Protein AF-A0A7C9VVU1-F1 (afdb_monomer_lite)

Structure (mmCIF, N/CA/C/O backbone):
data_AF-A0A7C9VVU1-F1
#
_entry.id   AF-A0A7C9VVU1-F1
#
loop_
_atom_site.group_PDB
_atom_site.id
_atom_site.type_symbol
_atom_site.label_atom_id
_atom_site.label_alt_id
_atom_site.label_comp_id
_atom_site.label_asym_id
_atom_site.label_entity_id
_atom_site.label_seq_id
_atom_site.pdbx_PDB_ins_code
_atom_site.Cartn_x
_atom_site.Cartn_y
_atom_site.Cartn_z
_atom_site.occupancy
_atom_site.B_iso_or_equiv
_atom_site.auth_seq_id
_atom_site.auth_comp_id
_atom_site.auth_asym_id
_atom_site.auth_atom_id
_atom_site.pdbx_PDB_model_num
ATOM 1 N N . MET A 1 1 ? 27.931 -25.301 -9.746 1.00 38.16 1 MET A N 1
ATOM 2 C CA . MET A 1 1 ? 26.542 -24.804 -9.709 1.00 38.16 1 MET A CA 1
ATOM 3 C C . MET A 1 1 ? 26.630 -23.293 -9.738 1.00 38.16 1 MET A C 1
ATOM 5 O O . MET A 1 1 ? 27.031 -22.718 -8.739 1.00 38.16 1 MET A O 1
ATOM 9 N N . ALA A 1 2 ? 26.433 -22.684 -10.907 1.00 40.91 2 ALA A N 1
ATOM 10 C CA . ALA A 1 2 ? 26.452 -21.233 -11.043 1.00 40.91 2 ALA A CA 1
ATOM 11 C C . ALA A 1 2 ? 25.114 -20.703 -10.519 1.00 40.91 2 ALA A C 1
ATOM 13 O O . ALA A 1 2 ? 24.063 -21.109 -11.018 1.00 40.91 2 ALA A O 1
ATOM 14 N N . GLY A 1 3 ? 25.163 -19.882 -9.471 1.00 46.19 3 GLY A N 1
ATOM 15 C CA . GLY A 1 3 ? 24.014 -19.107 -9.029 1.00 46.19 3 GLY A CA 1
ATOM 16 C C . GLY A 1 3 ? 23.563 -18.223 -10.184 1.00 46.19 3 GLY A C 1
ATOM 17 O O . GLY A 1 3 ? 24.378 -17.590 -10.852 1.00 46.19 3 GLY A O 1
ATOM 18 N N . SER A 1 4 ? 22.270 -18.254 -10.478 1.00 50.56 4 SER A N 1
ATOM 19 C CA . SER A 1 4 ? 21.656 -17.301 -11.390 1.00 50.56 4 SER A CA 1
ATOM 20 C C . SER A 1 4 ? 21.644 -15.940 -10.694 1.00 50.56 4 SER A C 1
ATOM 22 O O . SER A 1 4 ? 20.631 -15.562 -10.117 1.00 50.56 4 SER A O 1
ATOM 24 N N . ASP A 1 5 ? 22.753 -15.201 -10.754 1.00 57.75 5 ASP A N 1
ATOM 25 C CA . ASP A 1 5 ? 22.893 -13.830 -10.225 1.00 57.75 5 ASP A CA 1
ATOM 26 C C . ASP A 1 5 ? 22.155 -12.795 -11.104 1.00 57.75 5 ASP A C 1
ATOM 28 O O . ASP A 1 5 ? 22.566 -11.648 -11.260 1.00 57.75 5 ASP A O 1
ATOM 32 N N . ARG A 1 6 ? 21.048 -13.209 -11.728 1.00 56.38 6 ARG A N 1
ATOM 33 C CA . ARG A 1 6 ? 20.095 -12.327 -12.394 1.00 56.38 6 ARG A CA 1
ATOM 34 C C . ARG A 1 6 ? 18.866 -12.232 -11.512 1.00 56.38 6 ARG A C 1
ATOM 36 O O . ARG A 1 6 ? 18.024 -13.128 -11.510 1.00 56.38 6 ARG A O 1
ATOM 43 N N . THR A 1 7 ? 18.781 -11.136 -10.769 1.00 60.88 7 THR A N 1
ATOM 44 C CA . THR A 1 7 ? 17.572 -10.727 -10.059 1.00 60.88 7 THR A CA 1
ATOM 45 C C . THR A 1 7 ? 16.510 -10.390 -11.104 1.00 60.88 7 THR A C 1
ATOM 47 O O . THR A 1 7 ? 16.472 -9.282 -11.629 1.00 60.88 7 THR A O 1
ATOM 50 N N . HIS A 1 8 ? 15.693 -11.372 -11.483 1.00 69.94 8 HIS A N 1
ATOM 51 C CA . HIS A 1 8 ? 14.522 -11.134 -12.318 1.00 69.94 8 HIS A CA 1
ATOM 52 C C . HIS A 1 8 ? 13.425 -10.568 -11.417 1.00 69.94 8 HIS A C 1
ATOM 54 O O . HIS A 1 8 ? 12.854 -11.298 -10.606 1.00 69.94 8 HIS A O 1
ATOM 60 N N . ILE A 1 9 ? 13.201 -9.260 -11.504 1.00 74.00 9 ILE A N 1
ATOM 61 C CA . ILE A 1 9 ? 12.096 -8.598 -10.816 1.00 74.00 9 ILE A CA 1
ATOM 62 C C . ILE A 1 9 ? 10.941 -8.516 -11.807 1.00 74.00 9 ILE A C 1
ATOM 64 O O . ILE A 1 9 ? 11.123 -8.010 -12.909 1.00 74.00 9 ILE A O 1
ATOM 68 N N . ASP A 1 10 ? 9.784 -9.043 -11.413 1.00 85.12 10 ASP A N 1
ATOM 69 C CA . ASP A 1 10 ? 8.529 -8.934 -12.156 1.00 85.12 10 ASP A CA 1
ATOM 70 C C . ASP A 1 10 ? 7.721 -7.754 -11.577 1.00 85.12 10 ASP A C 1
ATOM 72 O O . ASP A 1 10 ? 7.184 -7.881 -10.469 1.00 85.12 10 ASP A O 1
ATOM 76 N N . PRO A 1 11 ? 7.655 -6.598 -12.268 1.00 84.69 11 PRO A N 1
ATOM 77 C CA . PRO A 1 11 ? 6.956 -5.410 -11.776 1.00 84.69 11 PRO A CA 1
ATOM 78 C C . PRO A 1 11 ? 5.462 -5.657 -11.546 1.00 84.69 11 PRO A C 1
ATOM 80 O O . PRO A 1 11 ? 4.884 -5.121 -10.603 1.00 84.69 11 PRO A O 1
ATOM 83 N N . GLU A 1 12 ? 4.836 -6.518 -12.351 1.00 87.06 12 GLU A N 1
ATOM 84 C CA . GLU A 1 12 ? 3.419 -6.853 -12.205 1.00 87.06 12 GLU A CA 1
ATOM 85 C C . GLU A 1 12 ? 3.175 -7.707 -10.962 1.00 87.06 12 GLU A C 1
ATOM 87 O O . GLU A 1 12 ? 2.231 -7.458 -10.207 1.00 87.06 12 GLU A O 1
ATOM 92 N N . ALA A 1 13 ? 4.064 -8.663 -10.678 1.00 87.81 13 ALA A N 1
ATOM 93 C CA . ALA A 1 13 ? 3.999 -9.427 -9.435 1.00 87.81 13 ALA A CA 1
ATOM 94 C C . ALA A 1 13 ? 4.160 -8.521 -8.202 1.00 87.81 13 ALA A C 1
ATOM 96 O O . ALA A 1 13 ? 3.455 -8.705 -7.206 1.00 87.81 13 ALA A O 1
ATOM 97 N N . VAL A 1 14 ? 5.043 -7.516 -8.270 1.00 88.25 14 VAL A N 1
ATOM 98 C CA . VAL A 1 14 ? 5.231 -6.542 -7.184 1.00 88.25 14 VAL A CA 1
ATOM 99 C C . VAL A 1 14 ? 3.996 -5.652 -7.021 1.00 88.25 14 VAL A C 1
ATOM 101 O O . VAL A 1 14 ? 3.537 -5.475 -5.892 1.00 88.25 14 VAL A O 1
ATOM 104 N N . ARG A 1 15 ? 3.394 -5.157 -8.112 1.00 89.56 15 ARG A N 1
ATOM 105 C CA . ARG A 1 15 ? 2.139 -4.381 -8.068 1.00 89.56 15 ARG A CA 1
ATOM 106 C C . ARG A 1 15 ? 0.969 -5.187 -7.513 1.00 89.56 15 ARG A C 1
ATOM 108 O O . ARG A 1 15 ? 0.191 -4.655 -6.723 1.00 89.56 15 ARG A O 1
ATOM 115 N N . SER A 1 16 ? 0.849 -6.460 -7.889 1.00 90.12 16 SER A N 1
ATOM 116 C CA . SER A 1 16 ? -0.188 -7.346 -7.350 1.00 90.12 16 SER A CA 1
ATOM 117 C C . SER A 1 16 ? -0.010 -7.540 -5.847 1.00 90.12 16 SER A C 1
ATOM 119 O O . SER A 1 16 ? -0.958 -7.349 -5.090 1.00 90.12 16 SER A O 1
ATOM 121 N N . ALA A 1 17 ? 1.212 -7.847 -5.400 1.00 89.06 17 ALA A N 1
ATOM 122 C CA . ALA A 1 17 ? 1.510 -8.003 -3.979 1.00 89.06 17 ALA A CA 1
ATOM 123 C C . ALA A 1 17 ? 1.255 -6.707 -3.191 1.00 89.06 17 ALA A C 1
ATOM 125 O O . ALA A 1 17 ? 0.727 -6.755 -2.082 1.00 89.06 17 ALA A O 1
ATOM 126 N N . ALA A 1 18 ? 1.586 -5.550 -3.770 1.00 87.62 18 ALA A N 1
ATOM 127 C CA . ALA A 1 18 ? 1.304 -4.239 -3.195 1.00 87.62 18 ALA A CA 1
ATOM 128 C C . ALA A 1 18 ? -0.205 -4.029 -2.983 1.00 87.62 18 ALA A C 1
ATOM 130 O O . ALA A 1 18 ? -0.636 -3.710 -1.873 1.00 87.62 18 ALA A O 1
ATOM 131 N N . GLY A 1 19 ? -1.013 -4.320 -4.010 1.00 88.12 19 GLY A N 1
ATOM 132 C CA . GLY A 1 19 ? -2.471 -4.231 -3.940 1.00 88.12 19 GLY A CA 1
ATOM 133 C C . GLY A 1 19 ? -3.083 -5.180 -2.908 1.00 88.12 19 GLY A C 1
ATOM 134 O O . GLY A 1 19 ? -3.966 -4.772 -2.150 1.00 88.12 19 GLY A O 1
ATOM 135 N N . ASP A 1 20 ? -2.582 -6.414 -2.823 1.00 90.75 20 ASP A N 1
ATOM 136 C CA . ASP A 1 20 ? -3.022 -7.387 -1.821 1.00 90.75 20 ASP A CA 1
ATOM 137 C C . ASP A 1 20 ? -2.723 -6.889 -0.399 1.00 90.75 20 ASP A C 1
ATOM 139 O O . ASP A 1 20 ? -3.596 -6.925 0.470 1.00 90.75 20 ASP A O 1
ATOM 143 N N . ILE A 1 21 ? -1.516 -6.359 -0.167 1.00 88.25 21 ILE A N 1
ATOM 144 C CA . ILE A 1 21 ? -1.090 -5.810 1.128 1.00 88.25 21 ILE A CA 1
ATOM 145 C C . ILE A 1 21 ? -1.925 -4.581 1.506 1.00 88.25 21 ILE A C 1
ATOM 147 O O . ILE A 1 21 ? -2.460 -4.527 2.616 1.00 88.25 21 ILE A O 1
ATOM 151 N N . GLY A 1 22 ? -2.086 -3.618 0.595 1.00 85.31 22 GLY A N 1
ATOM 152 C CA . GLY A 1 22 ? -2.908 -2.425 0.816 1.00 85.31 22 GLY A CA 1
ATOM 153 C C . GLY A 1 22 ? -4.387 -2.759 1.054 1.00 85.31 22 GLY A C 1
ATOM 154 O O . GLY A 1 22 ? -5.080 -2.073 1.810 1.00 85.31 22 GLY A O 1
ATOM 155 N N . GLY A 1 23 ? -4.869 -3.860 0.470 1.00 88.94 23 GLY A N 1
ATOM 156 C CA . GLY A 1 23 ? -6.243 -4.340 0.594 1.00 88.94 23 GLY A CA 1
ATOM 157 C C . GLY A 1 23 ? -6.591 -5.007 1.930 1.00 88.94 23 GLY A C 1
ATOM 158 O O . GLY A 1 23 ? -7.773 -5.029 2.290 1.00 88.94 23 GLY A O 1
ATOM 159 N N . LEU A 1 24 ? -5.607 -5.503 2.694 1.00 89.44 24 LEU A N 1
ATOM 160 C CA . LEU A 1 24 ? -5.822 -6.305 3.916 1.00 89.44 24 LEU A CA 1
ATOM 161 C C . LEU A 1 24 ? -6.664 -5.604 4.996 1.00 89.44 24 LEU A C 1
ATOM 163 O O . LEU A 1 24 ? -7.418 -6.265 5.707 1.00 89.44 24 LEU A O 1
ATOM 167 N N . LEU A 1 25 ? -6.560 -4.277 5.120 1.00 89.31 25 LEU A N 1
ATOM 168 C CA . LEU A 1 25 ? -7.354 -3.458 6.053 1.00 89.31 25 LEU A CA 1
ATOM 169 C C . LEU A 1 25 ? -8.226 -2.425 5.326 1.00 89.31 25 LEU A C 1
ATOM 171 O O . LEU A 1 25 ? -8.501 -1.328 5.825 1.00 89.31 25 LEU A O 1
ATOM 175 N N . SER A 1 26 ? -8.680 -2.766 4.122 1.00 89.12 26 SER A N 1
ATOM 176 C CA . SER A 1 26 ? -9.629 -1.935 3.379 1.00 89.12 26 SER A CA 1
ATOM 177 C C . SER A 1 26 ? -10.943 -1.761 4.156 1.00 89.12 26 SER A C 1
ATOM 179 O O . SER A 1 26 ? -11.389 -0.622 4.345 1.00 89.12 26 SER A O 1
ATOM 181 N N . ASP A 1 27 ? -11.495 -2.857 4.690 1.00 92.94 27 ASP A N 1
ATOM 182 C CA . ASP A 1 27 ? -12.688 -2.862 5.541 1.00 92.94 27 ASP A CA 1
ATOM 183 C C . ASP A 1 27 ? -12.354 -2.582 7.017 1.00 92.94 27 ASP A C 1
ATOM 185 O O . ASP A 1 27 ? -11.860 -3.434 7.753 1.00 92.94 27 ASP A O 1
ATOM 189 N N . MET A 1 28 ? -12.692 -1.372 7.465 1.00 94.25 28 MET A N 1
ATOM 190 C CA . MET A 1 28 ? -12.573 -0.948 8.866 1.00 94.25 28 MET A CA 1
ATOM 191 C C . MET A 1 28 ? -13.875 -1.122 9.661 1.00 94.25 28 MET A C 1
ATOM 193 O O . MET A 1 28 ? -13.918 -0.816 10.857 1.00 94.25 28 MET A O 1
ATOM 197 N N . SER A 1 29 ? -14.946 -1.611 9.028 1.00 94.06 29 SER A N 1
ATOM 198 C CA . SER A 1 29 ? -16.266 -1.714 9.648 1.00 94.06 29 SER A CA 1
ATOM 199 C C . SER A 1 29 ? -16.301 -2.583 10.912 1.00 94.06 29 SER A C 1
ATOM 201 O O . SER A 1 29 ? -17.031 -2.211 11.834 1.00 94.06 29 SER A O 1
ATOM 203 N N . PRO A 1 30 ? -15.520 -3.677 11.057 1.00 93.56 30 PRO A N 1
ATOM 204 C CA . PRO A 1 30 ? -15.507 -4.447 12.300 1.00 93.56 30 PRO A CA 1
ATOM 205 C C . PRO A 1 30 ? -14.952 -3.646 13.484 1.00 93.56 30 PRO A C 1
ATOM 207 O O . PRO A 1 30 ? -15.518 -3.693 14.575 1.00 93.56 30 PRO A O 1
ATOM 210 N N . PHE A 1 31 ? -13.893 -2.860 13.265 1.00 93.81 31 PHE A N 1
ATOM 211 C CA . PHE A 1 31 ? -13.291 -2.016 14.301 1.00 93.81 31 PHE A CA 1
ATOM 212 C C . PHE A 1 31 ? -14.213 -0.859 14.686 1.00 93.81 31 PHE A C 1
ATOM 214 O O . PHE A 1 31 ? -14.380 -0.571 15.867 1.00 93.81 31 PHE A O 1
ATOM 221 N N . GLN A 1 32 ? -14.888 -0.252 13.707 1.00 93.44 32 GLN A N 1
ATOM 222 C CA . GLN A 1 32 ? -15.886 0.795 13.951 1.00 93.44 32 GLN A CA 1
ATOM 223 C C . GLN A 1 32 ? -17.101 0.264 14.723 1.00 93.44 32 GLN A C 1
ATOM 225 O O . GLN A 1 32 ? -17.582 0.911 15.653 1.00 93.44 32 GLN A O 1
ATOM 230 N N . LYS A 1 33 ? -17.585 -0.936 14.383 1.00 93.81 33 LYS A N 1
ATOM 231 C CA . LYS A 1 33 ? -18.660 -1.617 15.124 1.00 93.81 33 LYS A CA 1
ATOM 232 C C . LYS A 1 33 ? -18.237 -1.956 16.549 1.00 93.81 33 LYS A C 1
ATOM 234 O O . LYS A 1 33 ? -19.026 -1.793 17.468 1.00 93.81 33 LYS A O 1
ATOM 239 N N . CYS A 1 34 ? -16.996 -2.400 16.740 1.00 91.50 34 CYS A N 1
ATOM 240 C CA . CYS A 1 34 ? -16.456 -2.665 18.069 1.00 91.50 34 CYS A CA 1
ATOM 241 C C . CYS A 1 34 ? -16.367 -1.379 18.902 1.00 91.50 34 CYS A C 1
ATOM 243 O O . CYS A 1 34 ? -16.783 -1.388 20.055 1.00 91.50 34 CYS A O 1
ATOM 245 N N . ALA A 1 35 ? -15.909 -0.277 18.304 1.00 91.00 35 ALA A N 1
ATOM 246 C CA . ALA A 1 35 ? -15.792 1.022 18.963 1.00 91.00 35 ALA A CA 1
ATOM 247 C C . ALA A 1 35 ? -17.137 1.676 19.319 1.00 91.00 35 ALA A C 1
ATOM 249 O O . ALA A 1 35 ? -17.222 2.432 20.279 1.00 91.00 35 ALA A O 1
ATOM 250 N N . SER A 1 36 ? -18.187 1.382 18.551 1.00 90.38 36 SER A N 1
ATOM 251 C CA . SER A 1 36 ? -19.540 1.919 18.761 1.00 90.38 36 SER A CA 1
ATOM 252 C C . SER A 1 36 ? -20.442 1.020 19.607 1.00 90.38 36 SER A C 1
ATOM 254 O O . SER A 1 36 ? -21.586 1.384 19.878 1.00 90.38 36 SER A O 1
ATOM 256 N N . ALA A 1 37 ? -19.963 -0.156 20.017 1.00 89.88 37 ALA A N 1
ATOM 257 C CA . ALA A 1 37 ? -20.747 -1.064 20.835 1.00 89.88 37 ALA A CA 1
ATOM 258 C C . ALA A 1 37 ? -20.908 -0.493 22.250 1.00 89.88 37 ALA A C 1
ATOM 260 O O . ALA A 1 37 ? -19.959 -0.487 23.034 1.00 89.88 37 ALA A O 1
ATOM 261 N N . GLU A 1 38 ? -22.123 -0.054 22.581 1.00 84.69 38 GLU A N 1
ATOM 262 C CA . GLU A 1 38 ? -22.475 0.337 23.944 1.00 84.69 38 GLU A CA 1
ATOM 263 C C . GLU A 1 38 ? -22.370 -0.865 24.886 1.00 84.69 38 GLU A C 1
ATOM 265 O O . GLU A 1 38 ? -22.986 -1.914 24.675 1.00 84.69 38 GLU A O 1
ATOM 270 N N . THR A 1 39 ? -21.622 -0.692 25.970 1.00 83.38 39 THR A N 1
ATOM 271 C CA . THR A 1 39 ? -21.595 -1.637 27.082 1.00 83.38 39 THR A CA 1
ATOM 272 C C . THR A 1 39 ? -22.229 -1.003 28.299 1.00 83.38 39 THR A C 1
ATOM 274 O O . THR A 1 39 ? -21.860 0.104 28.673 1.00 83.38 39 THR A O 1
ATOM 277 N N . LYS A 1 40 ? -23.174 -1.714 28.919 1.00 87.19 40 LYS A N 1
ATOM 278 C CA . LYS A 1 40 ? -23.843 -1.272 30.141 1.00 87.19 40 LYS A CA 1
ATOM 279 C C . LYS A 1 40 ? -23.694 -2.343 31.215 1.00 87.19 40 LYS A C 1
ATOM 281 O O . LYS A 1 40 ? -24.312 -3.403 31.123 1.00 87.19 40 LYS A O 1
ATOM 286 N N . ALA A 1 41 ? -22.841 -2.086 32.198 1.00 85.00 41 ALA A N 1
ATOM 287 C CA . ALA A 1 41 ? -22.501 -2.999 33.285 1.00 85.00 41 ALA A CA 1
ATOM 288 C C . ALA A 1 41 ? -23.354 -2.769 34.549 1.00 85.00 41 ALA A C 1
ATOM 290 O O . ALA A 1 41 ? -23.377 -3.627 35.432 1.00 85.00 41 ALA A O 1
ATOM 291 N N . GLY A 1 42 ? -24.092 -1.654 34.630 1.00 89.12 42 GLY A N 1
ATOM 292 C CA . GLY A 1 42 ? -25.025 -1.343 35.721 1.00 89.12 42 GLY A CA 1
ATOM 293 C C . GLY A 1 42 ? -24.814 0.047 36.333 1.00 89.12 42 GLY A C 1
ATOM 294 O O . GLY A 1 42 ? -23.984 0.815 35.875 1.00 89.12 42 GLY A O 1
ATOM 295 N N . ASN A 1 43 ? -25.570 0.375 37.388 1.00 89.50 43 ASN A N 1
ATOM 296 C CA . ASN A 1 43 ? -25.575 1.714 38.009 1.00 89.50 43 ASN A CA 1
ATOM 297 C C . ASN A 1 43 ? -24.787 1.761 39.334 1.00 89.50 43 ASN A C 1
ATOM 299 O O . ASN A 1 43 ? -25.309 2.206 40.356 1.00 89.50 43 ASN A O 1
ATOM 303 N N . PHE A 1 44 ? -23.561 1.243 39.354 1.00 93.06 44 PHE A N 1
ATOM 304 C CA . PHE A 1 44 ? -22.681 1.292 40.527 1.00 93.06 44 PHE A CA 1
ATOM 305 C C . PHE A 1 44 ? -21.257 1.657 40.108 1.00 93.06 44 PHE A C 1
ATOM 307 O O . PHE A 1 44 ? -20.871 1.440 38.968 1.00 93.06 44 PHE A O 1
ATOM 314 N N . GLU A 1 45 ? -20.462 2.192 41.031 1.00 90.88 45 GLU A N 1
ATOM 315 C CA . GLU A 1 45 ? -19.149 2.780 40.721 1.00 90.88 45 GLU A CA 1
ATOM 316 C C . GLU A 1 45 ? -18.197 1.808 40.001 1.00 90.88 45 GLU A C 1
ATOM 318 O O . GLU A 1 45 ? -17.555 2.166 39.017 1.00 90.88 45 GLU A O 1
ATOM 323 N N . THR A 1 46 ? -18.169 0.535 40.411 1.00 93.19 46 THR A N 1
ATOM 324 C CA . THR A 1 46 ? -17.379 -0.500 39.722 1.00 93.19 46 THR A CA 1
ATOM 325 C C . THR A 1 46 ? -17.883 -0.793 38.304 1.00 93.19 46 THR A C 1
ATOM 327 O O . THR A 1 46 ? -17.078 -1.135 37.442 1.00 93.19 46 THR A O 1
ATOM 330 N N . ALA A 1 47 ? -19.188 -0.657 38.040 1.00 91.81 47 ALA A N 1
ATOM 331 C CA . ALA A 1 47 ? -19.738 -0.793 36.692 1.00 91.81 47 ALA A CA 1
ATOM 332 C C . ALA A 1 47 ? -19.305 0.375 35.804 1.00 91.81 47 ALA A C 1
ATOM 334 O O . ALA A 1 47 ? -18.850 0.126 34.695 1.00 91.81 47 ALA A O 1
ATOM 335 N N . THR A 1 48 ? -19.348 1.611 36.307 1.00 92.00 48 THR A N 1
ATOM 336 C CA . THR A 1 48 ? -18.857 2.789 35.573 1.00 92.00 48 THR A CA 1
ATOM 337 C C . THR A 1 48 ? -17.372 2.662 35.239 1.00 92.00 48 THR A C 1
ATOM 339 O O . THR A 1 48 ? -16.982 2.853 34.094 1.00 92.00 48 THR A O 1
ATOM 342 N N . TRP A 1 49 ? -16.544 2.234 36.200 1.00 94.12 49 TRP A N 1
ATOM 343 C CA . TRP A 1 49 ? -15.129 1.963 35.933 1.00 94.12 49 TRP A CA 1
ATOM 344 C C . TRP A 1 49 ? -14.934 0.894 34.847 1.00 94.12 49 TRP A C 1
ATOM 346 O O . TRP A 1 49 ? -14.067 1.033 33.985 1.00 94.12 49 TRP A O 1
ATOM 356 N N . LEU A 1 50 ? -15.735 -0.176 34.868 1.00 94.06 50 LEU A N 1
ATOM 357 C CA . LEU A 1 50 ? -15.650 -1.229 33.857 1.00 94.06 50 LEU A CA 1
ATOM 358 C C . LEU A 1 50 ? -16.069 -0.722 32.469 1.00 94.06 50 LEU A C 1
ATOM 360 O O . LEU A 1 50 ? -15.419 -1.069 31.486 1.00 94.06 50 LEU A O 1
ATOM 364 N N . GLU A 1 51 ? -17.116 0.098 32.391 1.00 93.19 51 GLU A N 1
ATOM 365 C CA . GLU A 1 51 ? -17.564 0.752 31.155 1.00 93.19 51 GLU A CA 1
ATOM 366 C C . GLU A 1 51 ? -16.460 1.649 30.576 1.00 93.19 51 GLU A C 1
ATOM 368 O O . GLU A 1 51 ? -16.123 1.507 29.401 1.00 93.19 51 GLU A O 1
ATOM 373 N N . ASP A 1 52 ? -15.808 2.469 31.405 1.00 92.12 52 ASP A N 1
ATOM 374 C CA . ASP A 1 52 ? -14.673 3.304 30.989 1.00 92.12 52 ASP A CA 1
ATOM 375 C C . ASP A 1 52 ? -13.494 2.462 30.486 1.00 92.12 52 ASP A C 1
ATOM 377 O O . ASP A 1 52 ? -12.869 2.778 29.470 1.00 92.12 52 ASP A O 1
ATOM 381 N N . VAL A 1 53 ? -13.164 1.365 31.175 1.00 94.44 53 VAL A N 1
ATOM 382 C CA . VAL A 1 53 ? -12.092 0.457 30.741 1.00 94.44 53 VAL A CA 1
ATOM 383 C C . VAL A 1 53 ? -12.424 -0.157 29.385 1.00 94.44 53 VAL A C 1
ATOM 385 O O . VAL A 1 53 ? -11.556 -0.192 28.511 1.00 94.44 53 VAL A O 1
ATOM 388 N N . VAL A 1 54 ? -13.653 -0.633 29.188 1.00 93.75 54 VAL A N 1
ATOM 389 C CA . VAL A 1 54 ? -14.076 -1.220 27.911 1.00 93.75 54 VAL A CA 1
ATOM 390 C C . VAL A 1 54 ? -14.041 -0.176 26.801 1.00 93.75 54 VAL A C 1
ATOM 392 O O . VAL A 1 54 ? -13.449 -0.448 25.755 1.00 93.75 54 VAL A O 1
ATOM 395 N N . HIS A 1 55 ? -14.567 1.022 27.048 1.00 93.44 55 HIS A N 1
ATOM 396 C CA . HIS A 1 55 ? -14.560 2.117 26.084 1.00 93.44 55 HIS A CA 1
ATOM 397 C C . HIS A 1 55 ? -13.135 2.504 25.663 1.00 93.44 55 HIS A C 1
ATOM 399 O O . HIS A 1 55 ? -12.823 2.580 24.476 1.00 93.44 55 HIS A O 1
ATOM 405 N N . ASN A 1 56 ? -12.216 2.641 26.621 1.00 93.81 56 ASN A N 1
ATOM 406 C CA . ASN A 1 56 ? -10.812 2.930 26.328 1.00 93.81 56 ASN A CA 1
ATOM 407 C C . ASN A 1 56 ? -10.155 1.834 25.473 1.00 93.81 56 ASN A C 1
ATOM 409 O O . ASN A 1 56 ? -9.373 2.124 24.566 1.00 93.81 56 ASN A O 1
ATOM 413 N N . ARG A 1 57 ? -10.468 0.558 25.735 1.00 94.81 57 ARG A N 1
ATOM 414 C CA . ARG A 1 57 ? -9.938 -0.568 24.947 1.00 94.81 57 ARG A CA 1
ATOM 415 C C . ARG A 1 57 ? -10.514 -0.600 23.536 1.00 94.81 57 ARG A C 1
ATOM 417 O O . ARG A 1 57 ? -9.767 -0.833 22.591 1.00 94.81 57 ARG A O 1
ATOM 424 N N . GLN A 1 58 ? -11.808 -0.347 23.399 1.00 94.75 58 GLN A N 1
ATOM 425 C CA . GLN A 1 58 ? -12.508 -0.229 22.124 1.00 94.75 58 GLN A CA 1
ATOM 426 C C . GLN A 1 58 ? -11.900 0.871 21.242 1.00 94.75 58 GLN A C 1
ATOM 428 O O . GLN A 1 58 ? -11.550 0.613 20.088 1.00 94.75 58 GLN A O 1
ATOM 433 N N . THR A 1 59 ? -11.697 2.064 21.801 1.00 93.19 59 THR A N 1
ATOM 434 C CA . THR A 1 59 ? -11.079 3.197 21.099 1.00 93.19 59 THR A CA 1
ATOM 435 C C . THR A 1 59 ? -9.630 2.895 20.717 1.00 93.19 59 THR A C 1
ATOM 437 O O . THR A 1 59 ? -9.260 3.039 19.554 1.00 93.19 59 THR A O 1
ATOM 440 N N . SER A 1 60 ? -8.832 2.361 21.647 1.00 95.06 60 SER A N 1
ATOM 441 C CA . SER A 1 60 ? -7.434 1.996 21.381 1.00 95.06 60 SER A CA 1
ATOM 442 C C . SER A 1 60 ? -7.290 0.936 20.277 1.00 95.06 60 SER A C 1
ATOM 444 O O . SER A 1 60 ? -6.375 1.011 19.456 1.00 95.06 60 SER A O 1
ATOM 446 N N . LEU A 1 61 ? -8.205 -0.037 20.206 1.00 95.62 61 LEU A N 1
ATOM 447 C CA . LEU A 1 61 ? -8.224 -1.028 19.125 1.00 95.62 61 LEU A CA 1
ATOM 448 C C . LEU A 1 61 ? -8.500 -0.390 17.759 1.00 95.62 61 LEU A C 1
ATOM 450 O O . LEU A 1 61 ? -7.852 -0.756 16.778 1.00 95.62 61 LEU A O 1
ATOM 454 N N . LEU A 1 62 ? -9.434 0.562 17.688 1.00 95.25 62 LEU A N 1
ATOM 455 C CA . LEU A 1 62 ? -9.737 1.287 16.454 1.00 95.25 62 LEU A CA 1
ATOM 456 C C . LEU A 1 62 ? -8.555 2.151 15.998 1.00 95.25 62 LEU A C 1
ATOM 458 O O . LEU A 1 62 ? -8.215 2.152 14.813 1.00 95.25 62 LEU A O 1
ATOM 462 N N . GLU A 1 63 ? -7.908 2.855 16.925 1.00 95.75 63 GLU A N 1
ATOM 463 C CA . GLU A 1 63 ? -6.707 3.648 16.646 1.00 95.75 63 GLU A CA 1
ATOM 464 C C . GLU A 1 63 ? -5.577 2.769 16.110 1.00 95.75 63 GLU A C 1
ATOM 466 O O . GLU A 1 63 ? -4.981 3.076 15.076 1.00 95.75 63 GLU A O 1
ATOM 471 N N . HIS A 1 64 ? -5.324 1.630 16.758 1.00 95.94 64 HIS A N 1
ATOM 472 C CA . HIS A 1 64 ? -4.284 0.710 16.320 1.00 95.94 64 HIS A CA 1
ATOM 473 C C . HIS A 1 64 ? -4.577 0.149 14.923 1.00 95.94 64 HIS A C 1
ATOM 475 O O . HIS A 1 64 ? -3.697 0.162 14.065 1.00 95.94 64 HIS A O 1
ATOM 481 N N . ALA A 1 65 ? -5.815 -0.268 14.651 1.00 94.25 65 ALA A N 1
ATOM 482 C CA . ALA A 1 65 ? -6.214 -0.730 13.323 1.00 94.25 65 ALA A CA 1
ATOM 483 C C . ALA A 1 65 ? -6.062 0.368 12.255 1.00 94.25 65 ALA A C 1
ATOM 485 O O . ALA A 1 65 ? -5.616 0.094 11.141 1.00 94.25 65 ALA A O 1
ATOM 486 N N . THR A 1 66 ? -6.364 1.620 12.605 1.00 94.25 66 THR A N 1
ATOM 487 C CA . THR A 1 66 ? -6.165 2.779 11.721 1.00 94.25 66 THR A CA 1
ATOM 488 C C . THR A 1 66 ? -4.685 2.986 11.405 1.00 94.25 66 THR A C 1
ATOM 490 O O . THR A 1 66 ? -4.327 3.221 10.251 1.00 94.25 66 THR A O 1
ATOM 493 N N . HIS A 1 67 ? -3.811 2.838 12.400 1.00 95.88 67 HIS A N 1
ATOM 494 C CA . HIS A 1 67 ? -2.370 2.939 12.197 1.00 95.88 67 HIS A CA 1
ATOM 495 C C . HIS A 1 67 ? -1.835 1.815 11.301 1.00 95.88 67 HIS A C 1
ATOM 497 O O . HIS A 1 67 ? -1.083 2.086 10.368 1.00 95.88 67 HIS A O 1
ATOM 503 N N . VAL A 1 68 ? -2.267 0.567 11.511 1.00 94.88 68 VAL A N 1
ATOM 504 C CA . VAL A 1 68 ? -1.867 -0.548 10.636 1.00 94.88 68 VAL A CA 1
ATOM 505 C C . VAL A 1 68 ? -2.357 -0.312 9.205 1.00 94.88 68 VAL A C 1
ATOM 507 O O . VAL A 1 68 ? -1.588 -0.512 8.270 1.00 94.88 68 VAL A O 1
ATOM 510 N N . LYS A 1 69 ? -3.584 0.189 9.011 1.00 94.62 69 LYS A N 1
ATOM 511 C CA . LYS A 1 69 ? -4.094 0.556 7.680 1.00 94.62 69 LYS A CA 1
ATOM 512 C C . LYS A 1 69 ? -3.205 1.589 6.983 1.00 94.62 69 LYS A C 1
ATOM 514 O O . LYS A 1 69 ? -2.918 1.431 5.801 1.00 94.62 69 LYS A O 1
ATOM 519 N N . LEU A 1 70 ? -2.752 2.614 7.706 1.00 94.25 70 LEU A N 1
ATOM 520 C CA . LEU A 1 70 ? -1.832 3.618 7.168 1.00 94.25 70 LEU A CA 1
ATOM 521 C C . LEU A 1 70 ? -0.502 2.988 6.736 1.00 94.25 70 LEU A C 1
ATOM 523 O O . LEU A 1 70 ? -0.027 3.246 5.636 1.00 94.25 70 LEU A O 1
ATOM 527 N N . VAL A 1 71 ? 0.083 2.135 7.581 1.00 95.25 71 VAL A N 1
ATOM 528 C CA . VAL A 1 71 ? 1.352 1.457 7.276 1.00 95.25 71 VAL A CA 1
ATOM 529 C C . VAL A 1 71 ? 1.219 0.556 6.049 1.00 95.25 71 VAL A C 1
ATOM 531 O O . VAL A 1 71 ? 2.085 0.591 5.181 1.00 95.25 71 VAL A O 1
ATOM 534 N N . LEU A 1 72 ? 0.135 -0.215 5.942 1.00 93.44 72 LEU A N 1
ATOM 535 C CA . LEU A 1 72 ? -0.119 -1.061 4.773 1.00 93.44 72 LEU A CA 1
ATOM 536 C C . LEU A 1 72 ? -0.305 -0.235 3.495 1.00 93.44 72 LEU A C 1
ATOM 538 O O . LEU A 1 72 ? 0.209 -0.629 2.453 1.00 93.44 72 LEU A O 1
ATOM 542 N N . GLY A 1 73 ? -0.967 0.924 3.583 1.00 93.06 73 GLY A N 1
ATOM 543 C CA . GLY A 1 73 ? -1.063 1.874 2.471 1.00 93.06 73 GLY A CA 1
ATOM 544 C C . GLY A 1 73 ? 0.303 2.413 2.044 1.00 93.06 73 GLY A C 1
ATOM 545 O O . GLY A 1 73 ? 0.635 2.383 0.867 1.00 93.06 73 GLY A O 1
ATOM 546 N N . ASN A 1 74 ? 1.151 2.803 3.000 1.00 91.94 74 ASN A N 1
ATOM 547 C CA . ASN A 1 74 ? 2.505 3.270 2.694 1.00 91.94 74 ASN A CA 1
ATOM 548 C C . ASN A 1 74 ? 3.360 2.178 2.029 1.00 91.94 74 ASN A C 1
ATOM 550 O O . ASN A 1 74 ? 4.186 2.483 1.168 1.00 91.94 74 ASN A O 1
ATOM 554 N N . ILE A 1 75 ? 3.187 0.913 2.432 1.00 91.56 75 ILE A N 1
ATOM 555 C CA . ILE A 1 75 ? 3.865 -0.227 1.799 1.00 91.56 75 ILE A CA 1
ATOM 556 C C . ILE A 1 75 ? 3.363 -0.415 0.364 1.00 91.56 75 ILE A C 1
ATOM 558 O O . ILE A 1 75 ? 4.190 -0.571 -0.531 1.00 91.56 75 ILE A O 1
ATOM 562 N N . ASP A 1 76 ? 2.047 -0.367 0.140 1.00 92.62 76 ASP A N 1
ATOM 563 C CA . ASP A 1 76 ? 1.443 -0.444 -1.197 1.00 92.62 76 ASP A CA 1
ATOM 564 C C . ASP A 1 76 ? 2.009 0.643 -2.129 1.00 92.62 76 ASP A C 1
ATOM 566 O O . ASP A 1 76 ? 2.573 0.336 -3.183 1.00 92.62 76 ASP A O 1
ATOM 570 N N . ASP A 1 77 ? 1.973 1.903 -1.692 1.00 93.12 77 ASP A N 1
ATOM 571 C CA . ASP A 1 77 ? 2.498 3.040 -2.455 1.00 93.12 77 ASP A CA 1
ATOM 572 C C . ASP A 1 77 ? 4.002 2.901 -2.740 1.00 93.12 77 ASP A C 1
ATOM 574 O O . ASP A 1 77 ? 4.458 3.147 -3.859 1.00 93.12 77 ASP A O 1
ATOM 578 N N . SER A 1 78 ? 4.782 2.451 -1.752 1.00 93.62 78 SER A N 1
ATOM 579 C CA . SER A 1 78 ? 6.229 2.261 -1.911 1.00 93.62 78 SER A CA 1
ATOM 580 C C . SER A 1 78 ? 6.555 1.158 -2.918 1.00 93.62 78 SER A C 1
ATOM 582 O O . SER A 1 78 ? 7.438 1.330 -3.757 1.00 93.62 78 SER A O 1
ATOM 584 N N . LEU A 1 79 ? 5.849 0.026 -2.866 1.00 92.56 79 LEU A N 1
ATOM 585 C CA . LEU A 1 79 ? 6.068 -1.098 -3.780 1.00 92.56 79 LEU A CA 1
ATOM 586 C C . LEU A 1 79 ? 5.655 -0.760 -5.217 1.00 92.56 79 LEU A C 1
ATOM 588 O O . LEU A 1 79 ? 6.361 -1.123 -6.163 1.00 92.56 79 LEU A O 1
ATOM 592 N N . LYS A 1 80 ? 4.560 -0.014 -5.393 1.00 92.44 80 LYS A N 1
ATOM 593 C CA . LYS A 1 80 ? 4.174 0.536 -6.699 1.00 92.44 80 LYS A CA 1
ATOM 594 C C . LYS A 1 80 ? 5.239 1.487 -7.236 1.00 92.44 80 LYS A C 1
ATOM 596 O O . LYS A 1 80 ? 5.692 1.302 -8.360 1.00 92.44 80 LYS A O 1
ATOM 601 N N . GLY A 1 81 ? 5.725 2.414 -6.408 1.00 91.81 81 GLY A N 1
ATOM 602 C CA . GLY A 1 81 ? 6.790 3.344 -6.791 1.00 91.81 81 GLY A CA 1
ATOM 603 C C . GLY A 1 81 ? 8.094 2.646 -7.193 1.00 91.81 81 GLY A C 1
ATOM 604 O O . GLY A 1 81 ? 8.731 3.041 -8.171 1.00 91.81 81 GLY A O 1
ATOM 605 N N . VAL A 1 82 ? 8.477 1.572 -6.493 1.00 90.81 82 VAL A N 1
ATOM 606 C CA . VAL A 1 82 ? 9.624 0.734 -6.886 1.00 90.81 82 VAL A CA 1
ATOM 607 C C . VAL A 1 82 ? 9.384 0.079 -8.247 1.00 90.81 82 VAL A C 1
ATOM 609 O O . VAL A 1 82 ? 10.272 0.117 -9.095 1.00 90.81 82 VAL A O 1
ATOM 612 N N . SER A 1 83 ? 8.194 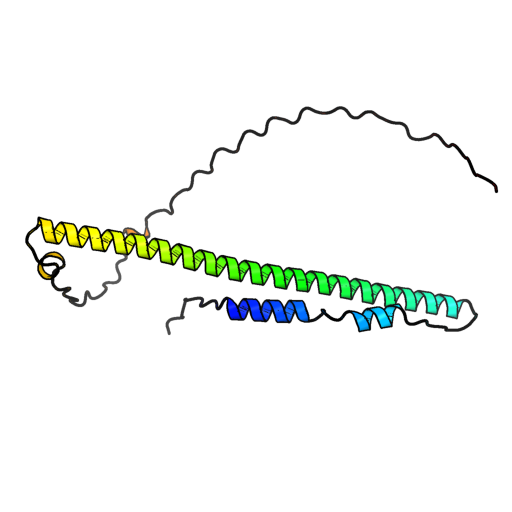-0.479 -8.478 1.00 90.56 83 SER A N 1
ATOM 613 C CA . SER A 1 83 ? 7.839 -1.126 -9.751 1.00 90.56 83 SER A CA 1
ATOM 614 C C . SER A 1 83 ? 7.902 -0.147 -10.925 1.00 90.56 83 SER A C 1
ATOM 616 O O . SER A 1 83 ? 8.526 -0.442 -11.942 1.00 90.56 83 SER A O 1
ATOM 618 N N . ASP A 1 84 ? 7.342 1.051 -10.753 1.00 90.69 84 ASP A N 1
ATOM 619 C CA . ASP A 1 84 ? 7.358 2.107 -11.769 1.00 90.69 84 ASP A CA 1
ATOM 620 C C . ASP A 1 84 ? 8.788 2.596 -12.059 1.00 90.69 84 ASP A C 1
ATOM 622 O O . ASP A 1 84 ? 9.164 2.810 -13.212 1.00 90.69 84 ASP A O 1
ATOM 626 N N . THR A 1 85 ? 9.621 2.722 -11.020 1.00 89.94 85 THR A N 1
ATOM 627 C CA . THR A 1 85 ? 11.030 3.128 -11.163 1.00 89.94 85 THR A CA 1
ATOM 628 C C . THR A 1 85 ? 11.844 2.082 -11.925 1.00 89.94 85 THR A C 1
ATOM 630 O O . THR A 1 85 ? 12.698 2.439 -12.742 1.00 89.94 85 THR A O 1
ATOM 633 N N . LEU A 1 86 ? 11.590 0.795 -11.673 1.00 88.25 86 LEU A N 1
ATOM 634 C CA . LEU A 1 86 ? 12.255 -0.300 -12.376 1.00 88.25 86 LEU A CA 1
ATOM 635 C C . LEU A 1 86 ? 11.902 -0.289 -13.863 1.00 88.25 86 LEU A C 1
ATOM 637 O O . LEU A 1 86 ? 12.808 -0.263 -14.692 1.00 88.25 86 LEU A O 1
ATOM 641 N N . GLU A 1 87 ? 10.615 -0.209 -14.201 1.00 88.88 87 GLU A N 1
ATOM 642 C CA . GLU A 1 87 ? 10.181 -0.136 -15.600 1.00 88.88 87 GLU A CA 1
ATOM 643 C C . GLU A 1 87 ? 10.744 1.090 -16.315 1.00 88.88 87 GLU A C 1
ATOM 645 O O . GLU A 1 87 ? 11.242 0.979 -17.432 1.00 88.88 87 GLU A O 1
ATOM 650 N N . GLN A 1 88 ? 10.734 2.257 -15.667 1.00 89.94 88 GLN A N 1
ATOM 651 C CA . GLN A 1 88 ? 11.285 3.474 -16.257 1.00 89.94 88 GLN A CA 1
ATOM 652 C C . GLN A 1 88 ? 12.793 3.357 -16.515 1.00 89.94 88 GLN A C 1
ATOM 654 O O . GLN A 1 88 ? 13.300 3.859 -17.528 1.00 89.94 88 GLN A O 1
ATOM 659 N N . THR A 1 89 ? 13.517 2.715 -15.599 1.00 88.81 89 THR A N 1
ATOM 660 C CA . THR A 1 89 ? 14.956 2.480 -15.730 1.00 88.81 89 THR A CA 1
ATOM 661 C C . THR A 1 89 ? 15.236 1.515 -16.877 1.00 88.81 89 THR A C 1
ATOM 663 O O . THR A 1 89 ? 16.068 1.822 -17.732 1.00 88.81 89 THR A O 1
ATOM 666 N N . ASP A 1 90 ? 14.501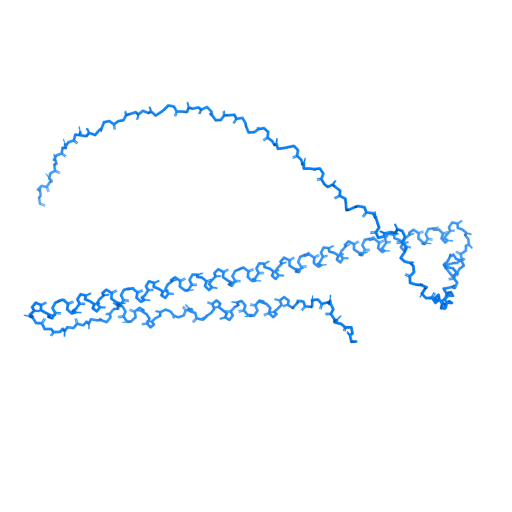 0.407 -16.963 1.00 86.38 90 ASP A N 1
ATOM 667 C CA . ASP A 1 90 ? 14.636 -0.570 -18.046 1.00 86.38 90 ASP A CA 1
ATOM 668 C C . ASP A 1 90 ? 14.302 0.039 -19.414 1.00 86.38 90 ASP A C 1
ATOM 670 O O . ASP A 1 90 ? 15.072 -0.115 -20.365 1.00 86.38 90 ASP A O 1
ATOM 674 N N . ASP A 1 91 ? 13.233 0.828 -19.508 1.00 86.06 91 ASP A N 1
ATOM 675 C CA . ASP A 1 91 ? 12.867 1.570 -20.718 1.00 86.06 91 ASP A CA 1
ATOM 676 C C . ASP A 1 91 ? 13.967 2.541 -21.159 1.00 86.06 91 ASP A C 1
ATOM 678 O O . ASP A 1 91 ? 14.254 2.694 -22.352 1.00 86.06 91 ASP A O 1
ATOM 682 N N . THR A 1 92 ? 14.572 3.240 -20.198 1.00 89.81 92 THR A N 1
ATOM 683 C CA . THR A 1 92 ? 15.651 4.197 -20.459 1.00 89.81 92 THR A CA 1
ATOM 684 C C . THR A 1 92 ? 16.902 3.475 -20.942 1.00 89.81 92 THR A C 1
ATOM 686 O O . THR A 1 92 ? 17.485 3.875 -21.955 1.00 89.81 92 THR A O 1
ATOM 689 N N . ASN A 1 93 ? 17.274 2.383 -20.277 1.00 87.56 93 ASN A N 1
ATOM 690 C CA . ASN A 1 93 ? 18.405 1.543 -20.654 1.00 87.56 93 ASN A CA 1
ATOM 691 C C . ASN A 1 93 ? 18.212 0.951 -22.057 1.00 87.56 93 ASN A C 1
ATOM 693 O O . ASN A 1 93 ? 19.123 1.012 -22.880 1.00 87.56 93 ASN A O 1
ATOM 697 N N . CYS A 1 94 ? 17.011 0.461 -22.373 1.00 87.88 94 CYS A N 1
ATOM 698 C CA . CYS A 1 94 ? 16.663 -0.068 -23.691 1.00 87.88 94 CYS A CA 1
ATOM 699 C C . CYS A 1 94 ? 16.839 0.990 -24.794 1.00 87.88 94 CYS A C 1
ATOM 701 O O . CYS A 1 94 ? 17.558 0.769 -25.768 1.00 87.88 94 CYS A O 1
ATOM 703 N N . LYS A 1 95 ? 16.296 2.200 -24.597 1.00 88.81 95 LYS A N 1
ATOM 704 C CA . LYS A 1 95 ? 16.442 3.320 -25.550 1.00 88.81 95 LYS A CA 1
ATOM 705 C C . LYS A 1 95 ? 17.899 3.743 -25.749 1.00 88.81 95 LYS A C 1
ATOM 707 O O . LYS A 1 95 ? 18.286 4.132 -26.853 1.00 88.81 95 LYS A O 1
ATOM 712 N N . GLN A 1 96 ? 18.705 3.717 -24.688 1.00 89.75 96 GLN A N 1
ATOM 713 C CA . GLN A 1 96 ? 20.132 4.028 -24.774 1.00 89.75 96 GLN A CA 1
ATOM 714 C C . GLN A 1 96 ? 20.889 2.961 -25.567 1.00 89.75 96 GLN A C 1
ATOM 716 O O . GLN A 1 96 ? 21.666 3.316 -26.455 1.00 89.75 96 GLN A O 1
ATOM 721 N N . LEU A 1 97 ? 20.621 1.680 -25.306 1.00 88.12 97 LEU A N 1
ATOM 722 C CA . LEU A 1 97 ? 21.203 0.569 -26.057 1.00 88.12 97 LEU A CA 1
ATOM 723 C C . LEU A 1 97 ? 20.824 0.635 -27.539 1.00 88.12 97 LEU A C 1
ATOM 725 O O . LEU A 1 97 ? 21.712 0.581 -28.386 1.00 88.12 97 LEU A O 1
ATOM 729 N N .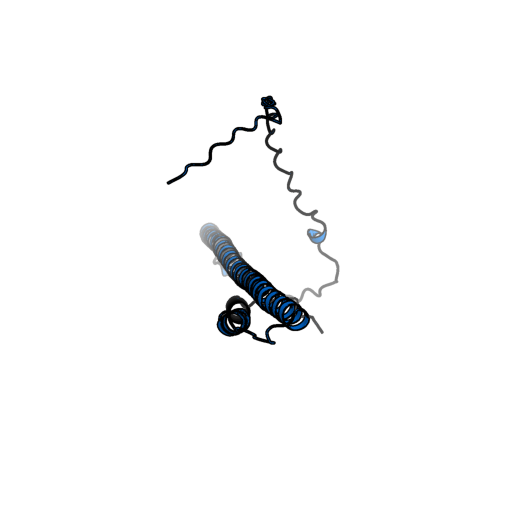 ASP A 1 98 ? 19.551 0.861 -27.864 1.00 89.19 98 ASP A N 1
ATOM 730 C CA . ASP A 1 98 ? 19.090 1.021 -29.248 1.00 89.19 98 ASP A CA 1
ATOM 731 C C . ASP A 1 98 ? 19.798 2.175 -29.966 1.00 89.19 98 ASP A C 1
ATOM 733 O O . ASP A 1 98 ? 20.163 2.066 -31.140 1.00 89.19 98 ASP A O 1
ATOM 737 N N . ARG A 1 99 ? 20.040 3.290 -29.264 1.00 89.25 99 ARG A N 1
ATOM 738 C CA . ARG A 1 99 ? 20.790 4.423 -29.815 1.00 89.25 99 ARG A CA 1
ATOM 739 C C . ARG A 1 99 ? 22.248 4.054 -30.087 1.00 89.25 99 ARG A C 1
ATOM 741 O O . ARG A 1 99 ? 22.748 4.408 -31.154 1.00 89.25 99 ARG A O 1
ATOM 748 N N . VAL A 1 100 ? 22.928 3.396 -29.148 1.00 89.12 100 VAL A N 1
ATOM 749 C CA . VAL A 1 100 ? 24.343 3.006 -29.296 1.00 89.12 100 VAL A CA 1
ATOM 750 C C . VAL A 1 100 ? 24.495 1.979 -30.414 1.00 89.12 100 VAL A C 1
ATOM 752 O O . VAL A 1 100 ? 25.250 2.215 -31.355 1.00 89.12 100 VAL A O 1
ATOM 755 N N . VAL A 1 101 ? 23.701 0.909 -30.392 1.00 88.62 101 VAL A N 1
ATOM 756 C CA . VAL A 1 101 ? 23.710 -0.130 -31.431 1.00 88.62 101 VAL A CA 1
ATOM 757 C C . VAL A 1 101 ? 23.334 0.462 -32.789 1.00 88.62 101 VAL A C 1
ATOM 759 O O . VAL A 1 101 ? 23.988 0.190 -33.794 1.00 88.62 101 VAL A O 1
ATOM 762 N N . GLY A 1 102 ? 22.319 1.326 -32.843 1.00 88.06 102 GLY A N 1
ATOM 763 C CA . GLY A 1 102 ? 21.936 2.025 -34.068 1.00 88.06 102 GLY A CA 1
ATOM 764 C C . GLY A 1 102 ? 23.046 2.933 -34.608 1.00 88.06 102 GLY A C 1
ATOM 765 O O . GLY A 1 102 ? 23.254 2.995 -35.823 1.00 88.06 102 GLY A O 1
ATOM 766 N N . HIS A 1 103 ? 23.782 3.615 -33.727 1.00 86.50 103 HIS A N 1
ATOM 767 C CA . HIS A 1 103 ? 24.944 4.416 -34.103 1.00 86.50 103 HIS A CA 1
ATOM 768 C C . HIS A 1 103 ? 26.062 3.539 -34.675 1.00 86.50 103 HIS A C 1
ATOM 770 O O . HIS A 1 103 ? 26.509 3.803 -35.788 1.00 86.50 103 HIS A O 1
ATOM 776 N N . GLU A 1 104 ? 26.448 2.466 -33.985 1.00 82.94 104 GLU A N 1
ATOM 777 C CA . GLU A 1 104 ? 27.489 1.535 -34.438 1.00 82.94 104 GLU A CA 1
ATOM 778 C C . GLU A 1 104 ? 27.140 0.884 -35.778 1.00 82.94 104 GLU A C 1
ATOM 780 O O . GLU A 1 104 ? 27.962 0.857 -36.692 1.00 82.94 104 GLU A O 1
ATOM 785 N N . VAL A 1 105 ? 25.895 0.437 -35.958 1.00 86.19 105 VAL A N 1
ATOM 786 C CA . VAL A 1 105 ? 25.421 -0.119 -37.235 1.00 86.19 105 VAL A CA 1
ATOM 787 C C . VAL A 1 105 ? 25.524 0.911 -38.361 1.00 86.19 105 VAL A C 1
ATOM 789 O O . VAL A 1 105 ? 25.866 0.559 -39.492 1.00 86.19 105 VAL A O 1
ATOM 792 N N . ASN A 1 106 ? 25.231 2.181 -38.086 1.00 83.69 106 ASN A N 1
ATOM 793 C CA . ASN A 1 106 ? 25.363 3.238 -39.084 1.00 83.69 106 ASN A CA 1
ATOM 794 C C . ASN A 1 106 ? 26.829 3.562 -39.393 1.00 83.69 106 ASN A C 1
ATOM 796 O O . ASN A 1 106 ? 27.158 3.709 -40.569 1.00 83.69 106 ASN A O 1
ATOM 800 N N . VAL A 1 107 ? 27.706 3.605 -38.386 1.00 85.25 107 VAL A N 1
ATOM 801 C CA . VAL A 1 107 ? 29.159 3.749 -38.579 1.00 85.25 107 VAL A CA 1
ATOM 802 C C . VAL A 1 107 ? 29.689 2.609 -39.451 1.00 85.25 107 VAL A C 1
ATOM 804 O O . VAL A 1 107 ? 30.291 2.868 -40.489 1.00 85.25 107 VAL A O 1
ATOM 807 N N . LEU A 1 108 ? 29.346 1.356 -39.136 1.00 80.81 108 LEU A N 1
ATOM 808 C CA . LEU A 1 108 ? 29.747 0.180 -39.919 1.00 80.81 108 LEU A CA 1
ATOM 809 C C . LEU A 1 108 ? 29.259 0.233 -41.374 1.00 80.81 108 LEU A C 1
ATOM 811 O O . LEU A 1 108 ? 29.986 -0.153 -42.292 1.00 80.81 108 LEU A O 1
ATOM 815 N N . LYS A 1 109 ? 28.035 0.719 -41.619 1.00 77.69 109 LYS A N 1
ATOM 816 C CA . LYS A 1 109 ? 27.519 0.916 -42.985 1.00 77.69 109 LYS A CA 1
ATOM 817 C C . LYS A 1 109 ? 28.325 1.961 -43.752 1.00 77.69 109 LYS A C 1
ATOM 819 O O . LYS A 1 109 ? 28.626 1.744 -44.925 1.00 77.69 109 LYS A O 1
ATOM 824 N N . VAL A 1 110 ? 28.659 3.077 -43.106 1.00 80.94 110 VAL A N 1
ATOM 825 C CA . VAL A 1 110 ? 29.459 4.152 -43.707 1.00 80.94 110 VAL A CA 1
ATOM 826 C C . VAL A 1 110 ? 30.875 3.663 -44.008 1.00 80.94 110 VAL A C 1
ATOM 828 O O . VAL A 1 110 ? 31.360 3.869 -45.118 1.00 80.94 110 VAL A O 1
ATOM 831 N N . ASP A 1 111 ? 31.508 2.947 -43.082 1.00 78.38 111 ASP A N 1
ATOM 832 C CA . ASP A 1 111 ? 32.847 2.388 -43.278 1.00 78.38 111 ASP A CA 1
ATOM 833 C C . ASP A 1 111 ? 32.873 1.336 -44.393 1.00 78.38 111 ASP A C 1
ATOM 835 O O . ASP A 1 111 ? 33.785 1.333 -45.221 1.00 78.38 111 ASP A O 1
ATOM 839 N N . SER A 1 112 ? 31.851 0.479 -44.491 1.00 70.38 112 SER A N 1
ATOM 840 C CA . SER A 1 112 ? 31.698 -0.469 -45.606 1.00 70.38 112 SER A CA 1
ATOM 841 C C . SER A 1 112 ? 31.535 0.253 -46.948 1.00 70.38 112 SER A C 1
ATOM 843 O O . SER A 1 112 ? 32.193 -0.106 -47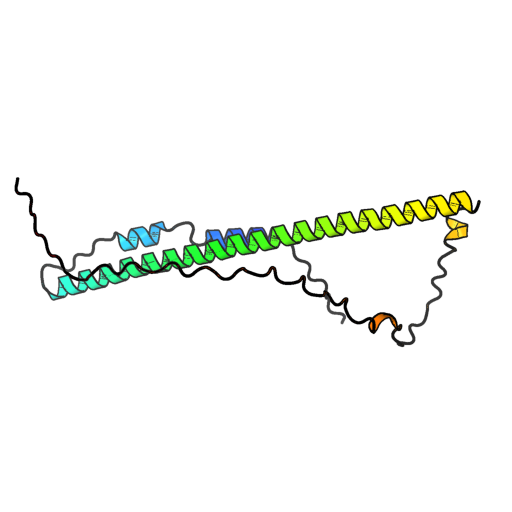.925 1.00 70.38 112 SER A O 1
ATOM 845 N N . TYR A 1 113 ? 30.724 1.315 -46.996 1.00 74.50 113 TYR A N 1
ATOM 846 C CA . TYR A 1 113 ? 30.550 2.125 -48.202 1.00 74.50 113 TYR A CA 1
ATOM 847 C C . TYR A 1 113 ? 31.856 2.818 -48.626 1.00 74.50 113 TYR A C 1
ATOM 849 O O . TYR A 1 113 ? 32.235 2.765 -49.795 1.00 74.50 113 TYR A O 1
ATOM 857 N N . ASN A 1 114 ? 32.578 3.418 -47.676 1.00 78.56 114 ASN A N 1
ATOM 858 C CA . ASN A 1 114 ? 33.810 4.165 -47.939 1.00 78.56 114 ASN A CA 1
ATOM 859 C C . ASN A 1 114 ? 35.014 3.265 -48.258 1.00 78.56 114 ASN A C 1
ATOM 861 O O . ASN A 1 114 ? 35.902 3.670 -49.004 1.00 78.56 114 ASN A O 1
ATOM 865 N N . SER A 1 115 ? 35.063 2.050 -47.710 1.00 73.00 115 SER A N 1
ATOM 866 C CA . SER A 1 115 ? 36.167 1.107 -47.936 1.00 73.00 115 SER A CA 1
ATOM 867 C C . SER A 1 115 ? 36.021 0.272 -49.213 1.00 73.00 115 SER A C 1
ATOM 869 O O . SER A 1 115 ? 36.965 -0.425 -49.585 1.00 73.00 115 SER A O 1
ATOM 871 N N . GLY A 1 116 ? 34.858 0.312 -49.880 1.00 61.88 116 GLY A N 1
ATOM 872 C CA . GLY A 1 116 ? 34.547 -0.535 -51.040 1.00 61.88 116 GLY A CA 1
ATOM 873 C C . GLY A 1 116 ? 34.456 -2.031 -50.711 1.00 61.88 116 GLY A C 1
ATOM 874 O O . GLY A 1 116 ? 34.354 -2.854 -51.620 1.00 61.88 116 GLY A O 1
ATOM 875 N N . LYS A 1 117 ? 34.504 -2.379 -49.421 1.00 59.00 117 LYS A N 1
ATOM 876 C CA . LYS A 1 117 ? 34.453 -3.739 -48.891 1.00 59.00 117 LYS A CA 1
ATOM 877 C C . LYS A 1 117 ? 33.051 -4.032 -48.388 1.00 59.00 117 LYS A C 1
ATOM 879 O O . LYS A 1 117 ? 32.424 -3.208 -47.722 1.00 59.00 117 LYS A O 1
ATOM 884 N N . THR A 1 118 ? 32.547 -5.223 -48.675 1.00 58.66 118 THR A N 1
ATOM 885 C CA . THR A 1 118 ? 31.263 -5.678 -48.126 1.00 58.66 118 THR A CA 1
ATOM 886 C C . THR A 1 118 ? 31.356 -5.816 -46.602 1.00 58.66 118 THR A C 1
ATOM 888 O O . THR A 1 118 ? 32.438 -6.054 -46.071 1.00 58.66 118 THR A O 1
ATOM 891 N N . ALA A 1 119 ? 30.236 -5.720 -45.872 1.00 53.75 119 ALA A N 1
ATOM 892 C CA . ALA A 1 119 ? 30.224 -5.892 -44.410 1.00 53.75 119 ALA A CA 1
ATOM 893 C C . ALA A 1 119 ? 30.976 -7.164 -43.948 1.00 53.75 119 ALA A C 1
ATOM 895 O O . ALA A 1 119 ? 31.676 -7.136 -42.944 1.00 53.75 119 ALA A O 1
ATOM 896 N N . LYS A 1 120 ? 30.930 -8.238 -44.752 1.00 53.78 120 LYS A N 1
ATOM 897 C CA . LYS A 1 120 ? 31.647 -9.509 -44.546 1.00 53.78 120 LYS A CA 1
ATOM 898 C C . LYS A 1 120 ? 33.182 -9.405 -44.605 1.00 53.78 120 LYS A C 1
ATOM 900 O O . LYS A 1 120 ? 33.868 -10.219 -43.999 1.00 53.78 120 LYS A O 1
ATOM 905 N N . GLU A 1 121 ? 33.717 -8.446 -45.355 1.00 54.16 121 GLU A N 1
ATOM 906 C CA . GLU A 1 121 ? 35.158 -8.209 -45.532 1.00 54.16 121 GLU A CA 1
ATOM 907 C C . GLU A 1 121 ? 35.728 -7.217 -44.508 1.00 54.16 121 GLU A C 1
ATOM 909 O O . GLU A 1 121 ? 36.940 -7.192 -44.301 1.00 54.16 121 GLU A O 1
ATOM 914 N N . VAL A 1 122 ? 34.871 -6.406 -43.875 1.00 53.34 122 VAL A N 1
ATOM 915 C CA . VAL A 1 122 ? 35.251 -5.455 -42.813 1.00 53.34 122 VAL A CA 1
ATOM 916 C C . VAL A 1 122 ? 35.171 -6.107 -41.431 1.00 53.34 122 VAL A C 1
ATOM 918 O O . VAL A 1 122 ? 36.056 -5.886 -40.613 1.00 53.34 122 VAL A O 1
ATOM 921 N N . THR A 1 123 ? 34.169 -6.955 -41.172 1.00 53.88 123 THR A N 1
ATOM 922 C CA . THR A 1 123 ? 34.019 -7.628 -39.867 1.00 53.88 123 THR A CA 1
ATOM 923 C C . THR A 1 123 ? 34.957 -8.820 -39.680 1.00 53.88 123 THR A C 1
ATOM 925 O O . THR A 1 123 ? 35.069 -9.335 -38.571 1.00 53.88 123 THR A O 1
ATOM 928 N N . GLY A 1 124 ? 35.582 -9.306 -40.761 1.00 49.56 124 GLY A N 1
ATOM 929 C CA . GLY A 1 124 ? 36.167 -10.646 -40.797 1.00 49.56 124 GLY A CA 1
ATOM 930 C C . GLY A 1 124 ? 35.108 -11.734 -40.559 1.00 49.56 124 GLY A C 1
ATOM 931 O O . GLY A 1 124 ? 33.987 -11.480 -40.110 1.00 49.56 124 GLY A O 1
ATOM 932 N N . THR A 1 125 ? 35.433 -12.986 -40.871 1.00 41.78 125 THR A N 1
ATOM 933 C CA . THR A 1 125 ? 34.755 -14.109 -40.210 1.00 41.78 125 THR A CA 1
ATOM 934 C C . THR A 1 125 ? 35.169 -14.076 -38.744 1.00 41.78 125 THR A C 1
ATOM 936 O O . THR A 1 125 ? 36.376 -14.109 -38.503 1.00 41.78 125 THR A O 1
ATOM 939 N N . PRO A 1 126 ? 34.241 -14.044 -37.770 1.00 43.34 126 PRO A N 1
ATOM 940 C CA . PRO A 1 126 ? 34.605 -14.319 -36.392 1.00 43.34 126 PRO A CA 1
ATOM 941 C C . PRO A 1 126 ? 35.072 -15.775 -36.338 1.00 43.34 126 PRO A C 1
ATOM 943 O O . PRO A 1 126 ? 34.275 -16.712 -36.276 1.00 43.34 126 PRO A O 1
ATOM 946 N N . THR A 1 127 ? 36.379 -15.980 -36.449 1.00 43.00 127 THR A N 1
ATOM 947 C CA . THR A 1 127 ? 37.015 -17.208 -36.006 1.00 43.00 127 THR A CA 1
ATOM 948 C C . THR A 1 127 ? 36.927 -17.167 -34.496 1.00 43.00 127 THR A C 1
ATOM 950 O O . THR A 1 127 ? 37.772 -16.581 -33.824 1.00 43.00 127 THR A O 1
ATOM 953 N N . TRP A 1 128 ? 35.864 -17.766 -33.965 1.00 44.72 128 TRP A N 1
ATOM 95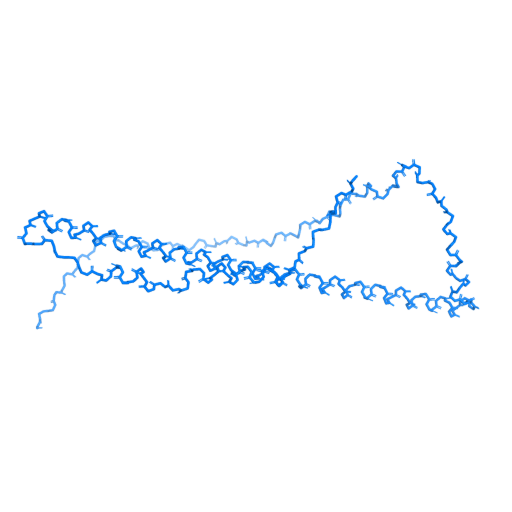4 C CA . TRP A 1 128 ? 35.839 -18.260 -32.596 1.00 44.72 128 TRP A CA 1
ATOM 955 C C . TRP A 1 128 ? 36.827 -19.429 -32.506 1.00 44.72 128 TRP A C 1
ATOM 957 O O . TRP A 1 128 ? 36.441 -20.572 -32.273 1.00 44.72 128 TRP A O 1
ATOM 967 N N . ASP A 1 129 ? 38.105 -19.163 -32.772 1.00 41.25 129 ASP A N 1
ATOM 968 C CA . ASP A 1 129 ? 39.149 -20.032 -32.272 1.00 41.25 129 ASP A CA 1
ATOM 969 C C . ASP A 1 129 ? 39.014 -19.945 -30.764 1.00 41.25 129 ASP A C 1
ATOM 971 O O . ASP A 1 129 ? 39.055 -18.856 -30.191 1.00 41.25 129 ASP A O 1
ATOM 975 N N . ASN A 1 130 ? 38.721 -21.089 -30.153 1.00 46.22 130 ASN A N 1
ATOM 976 C CA . ASN A 1 130 ? 38.579 -21.232 -28.718 1.00 46.22 130 ASN A CA 1
ATOM 977 C C . ASN A 1 130 ? 39.825 -20.634 -28.052 1.00 46.22 130 ASN A C 1
ATOM 979 O O . ASN A 1 130 ? 40.854 -21.301 -27.949 1.00 46.22 130 ASN A O 1
ATOM 983 N N . GLN A 1 131 ? 39.746 -19.374 -27.622 1.00 43.41 131 GLN A N 1
ATOM 984 C CA . GLN A 1 131 ? 40.692 -18.821 -26.675 1.00 43.41 131 GLN A CA 1
ATOM 985 C C . GLN A 1 131 ? 40.446 -19.583 -25.383 1.00 43.41 131 GLN A C 1
ATOM 987 O O . GLN A 1 131 ? 39.492 -19.332 -24.648 1.00 43.41 131 GLN A O 1
ATOM 992 N N . GLU A 1 132 ? 41.284 -20.592 -25.176 1.00 40.50 132 GLU A N 1
ATOM 993 C CA . GLU A 1 132 ? 41.489 -21.224 -23.890 1.00 40.50 132 GLU A CA 1
ATOM 994 C C . GLU A 1 132 ? 41.776 -20.097 -22.893 1.00 40.50 132 GLU A C 1
ATOM 996 O O . GLU A 1 132 ? 42.790 -19.405 -22.970 1.00 40.50 132 GLU A O 1
ATOM 1001 N N . TYR A 1 133 ? 40.784 -19.828 -22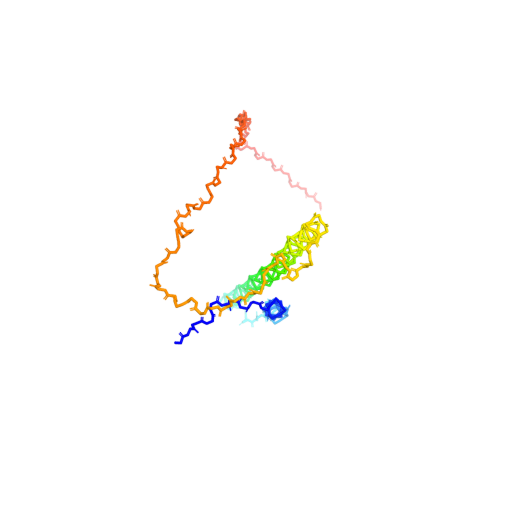.048 1.00 44.38 133 TYR A N 1
ATOM 1002 C CA . TYR A 1 133 ? 40.807 -18.764 -21.060 1.00 44.38 133 TYR A CA 1
ATOM 1003 C C . TYR A 1 133 ? 41.897 -19.104 -20.037 1.00 44.38 133 TYR A C 1
ATOM 1005 O O . TYR A 1 133 ? 41.704 -19.979 -19.194 1.00 44.38 133 TYR A O 1
ATOM 1013 N N . ASP A 1 134 ? 43.057 -18.449 -20.119 1.00 50.50 134 ASP A N 1
ATOM 1014 C CA . ASP A 1 134 ? 44.225 -18.732 -19.267 1.00 50.50 134 ASP A CA 1
ATOM 1015 C C . ASP A 1 134 ? 44.093 -18.180 -17.833 1.00 50.50 134 ASP A C 1
ATOM 1017 O O . ASP A 1 134 ? 45.008 -18.301 -17.014 1.00 50.50 134 ASP A O 1
ATOM 1021 N N . GLY A 1 135 ? 42.939 -17.587 -17.510 1.00 48.81 135 GLY A N 1
ATOM 1022 C CA . GLY A 1 135 ? 42.622 -17.079 -16.182 1.00 48.81 135 GLY A CA 1
ATOM 1023 C C . GLY A 1 135 ? 43.414 -15.837 -15.776 1.00 48.81 135 GLY A C 1
ATOM 1024 O O . GLY A 1 135 ? 43.371 -15.468 -14.601 1.00 48.81 135 GLY A O 1
ATOM 1025 N N . LYS A 1 136 ? 44.123 -15.165 -16.692 1.00 47.62 136 LYS A N 1
ATOM 1026 C CA . LYS A 1 136 ? 44.773 -13.890 -16.383 1.00 47.62 136 LYS A CA 1
ATOM 1027 C C . LYS A 1 136 ? 43.851 -12.729 -16.744 1.00 47.62 136 LYS A C 1
ATOM 1029 O O . LYS A 1 136 ? 43.673 -12.392 -17.907 1.00 47.62 136 LYS A O 1
ATOM 1034 N N . SER A 1 137 ? 43.250 -12.158 -15.696 1.00 50.03 137 SER A N 1
ATOM 1035 C CA . SER A 1 137 ? 42.453 -10.924 -15.714 1.00 50.03 137 SER A CA 1
ATOM 1036 C C . SER A 1 137 ? 43.095 -9.871 -16.625 1.00 50.03 137 SER A C 1
ATOM 1038 O O . SER A 1 137 ? 44.266 -9.515 -16.470 1.00 50.03 137 SER A O 1
ATOM 1040 N N . SER A 1 138 ? 42.318 -9.418 -17.608 1.00 47.84 138 SER A N 1
ATOM 1041 C CA . SER A 1 138 ? 42.634 -8.263 -18.438 1.00 47.84 138 SER A CA 1
ATOM 1042 C C . SER A 1 138 ? 42.664 -7.004 -17.575 1.00 47.84 138 SER A C 1
ATOM 1044 O O . SER A 1 138 ? 41.779 -6.805 -16.747 1.00 47.84 138 SER A O 1
ATOM 1046 N N . GLU A 1 139 ? 43.627 -6.121 -17.836 1.00 48.41 139 GLU A N 1
ATOM 1047 C CA . GLU A 1 139 ? 43.914 -4.846 -17.147 1.00 48.41 139 GLU A CA 1
ATOM 1048 C C . GLU A 1 139 ? 42.741 -3.838 -17.058 1.00 48.41 139 GLU A C 1
ATOM 1050 O O . GLU A 1 139 ? 42.914 -2.734 -16.547 1.00 48.41 139 GLU A O 1
ATOM 1055 N N . PHE A 1 140 ? 41.540 -4.208 -17.505 1.00 46.25 140 PHE A N 1
ATOM 1056 C CA . PHE A 1 140 ? 40.313 -3.421 -17.401 1.00 46.25 140 PHE A CA 1
ATOM 1057 C C . PHE A 1 140 ? 39.627 -3.502 -16.025 1.00 46.25 140 PHE A C 1
ATOM 1059 O O . PHE A 1 140 ? 38.832 -2.622 -15.705 1.00 46.25 140 PHE A O 1
ATOM 1066 N N . ASP A 1 141 ? 39.973 -4.485 -15.184 1.00 45.91 141 ASP A N 1
ATOM 1067 C CA . ASP A 1 141 ? 39.416 -4.628 -13.824 1.00 45.91 141 ASP A CA 1
ATOM 1068 C C . ASP A 1 141 ? 40.028 -3.650 -12.796 1.00 45.91 141 ASP A C 1
ATOM 1070 O O . ASP A 1 141 ? 39.570 -3.582 -11.658 1.00 45.91 141 ASP A O 1
ATOM 1074 N N . ASN A 1 142 ? 41.055 -2.877 -13.176 1.00 50.72 142 ASN A N 1
ATOM 1075 C CA . ASN A 1 142 ? 41.730 -1.909 -12.297 1.00 50.72 142 ASN A CA 1
ATOM 1076 C C . ASN A 1 142 ? 41.454 -0.441 -12.656 1.00 50.72 142 ASN A C 1
ATOM 1078 O O . ASN A 1 142 ? 42.132 0.449 -12.136 1.00 50.72 142 ASN A O 1
ATOM 1082 N N . ALA A 1 143 ? 40.481 -0.152 -13.525 1.00 49.12 143 ALA A N 1
ATOM 1083 C CA . ALA A 1 143 ? 40.031 1.224 -13.686 1.00 49.12 143 ALA A CA 1
ATOM 1084 C C . ALA A 1 143 ? 39.348 1.662 -12.374 1.00 49.12 143 ALA A C 1
ATOM 1086 O O . ALA A 1 143 ? 38.348 1.051 -11.986 1.00 49.12 143 ALA A O 1
ATOM 1087 N N . PRO A 1 144 ? 39.870 2.676 -11.653 1.00 53.44 144 PRO A N 1
ATOM 1088 C CA . PRO A 1 144 ? 39.164 3.199 -10.496 1.00 53.44 144 PRO A CA 1
ATOM 1089 C C . PRO A 1 144 ? 37.778 3.685 -10.947 1.00 53.44 144 PRO A C 1
ATOM 1091 O O . PRO A 1 144 ? 37.651 4.210 -12.060 1.00 53.44 144 PRO A O 1
ATOM 1094 N N . PRO A 1 145 ? 36.736 3.502 -10.118 1.00 51.81 145 PRO A N 1
ATOM 1095 C CA . PRO A 1 145 ? 35.404 3.988 -10.449 1.00 51.81 145 PRO A CA 1
ATOM 1096 C C . PRO A 1 145 ? 35.469 5.490 -10.763 1.00 51.81 145 PRO A C 1
ATOM 1098 O O . PRO A 1 145 ? 36.281 6.195 -10.156 1.00 51.81 145 PRO A O 1
ATOM 1101 N N . PRO A 1 146 ? 34.644 5.998 -11.696 1.00 49.88 146 PRO A N 1
ATOM 1102 C CA . PRO A 1 146 ? 34.626 7.418 -12.010 1.00 49.88 146 PRO A CA 1
ATOM 1103 C C . PRO A 1 146 ? 34.343 8.218 -10.736 1.00 49.88 146 PRO A C 1
ATOM 1105 O O . PRO A 1 146 ? 33.290 8.076 -10.112 1.00 49.88 146 PRO A O 1
ATOM 1108 N N . THR A 1 147 ? 35.308 9.042 -10.336 1.00 48.56 147 THR A N 1
ATOM 1109 C CA . THR A 1 147 ? 35.157 9.970 -9.221 1.00 48.56 147 THR A CA 1
ATOM 1110 C C . THR A 1 147 ? 34.198 11.069 -9.663 1.00 48.56 147 THR A C 1
ATOM 1112 O O . THR A 1 147 ? 34.561 11.925 -10.467 1.00 48.56 147 THR A O 1
ATOM 1115 N N . PHE A 1 148 ? 32.964 11.042 -9.168 1.00 46.31 148 PHE A N 1
ATOM 1116 C CA . PHE A 1 148 ? 32.088 12.204 -9.248 1.00 46.31 148 PHE A CA 1
ATOM 1117 C C . PHE A 1 148 ? 32.584 13.218 -8.220 1.00 46.31 148 PHE A C 1
ATOM 1119 O O . PHE A 1 148 ? 32.467 12.997 -7.014 1.00 46.31 148 PHE A O 1
ATOM 1126 N N . GLU A 1 149 ? 33.188 14.307 -8.694 1.00 53.66 149 GLU A N 1
ATOM 1127 C CA . GLU A 1 149 ? 33.390 15.479 -7.850 1.00 53.66 149 GLU A CA 1
ATOM 1128 C C . GLU A 1 149 ? 32.003 15.984 -7.423 1.00 53.66 149 GLU A C 1
ATOM 1130 O O . GLU A 1 149 ? 31.137 16.165 -8.285 1.00 53.66 149 GLU A O 1
ATOM 1135 N N . PRO A 1 150 ? 31.737 16.157 -6.116 1.00 53.72 150 PRO A N 1
ATOM 1136 C CA . PRO A 1 150 ? 30.484 16.748 -5.683 1.00 53.72 150 PRO A CA 1
ATOM 1137 C C . PRO A 1 150 ? 30.401 18.167 -6.249 1.00 53.72 150 PRO A C 1
ATOM 1139 O O . PRO A 1 150 ? 31.349 18.944 -6.111 1.00 53.72 150 PRO A O 1
ATOM 1142 N N . GLU A 1 151 ? 29.273 18.499 -6.882 1.00 60.53 151 GLU A N 1
ATOM 1143 C CA . GLU A 1 151 ? 28.978 19.883 -7.252 1.00 60.53 151 GLU A CA 1
ATOM 1144 C C . GLU A 1 151 ? 29.176 20.785 -6.021 1.00 60.53 151 GLU A C 1
ATOM 1146 O O . GLU A 1 151 ? 28.795 20.392 -4.909 1.00 60.53 151 GLU A O 1
ATOM 1151 N N . PRO A 1 152 ? 29.792 21.972 -6.177 1.00 51.97 152 PRO A N 1
ATOM 1152 C CA . PRO A 1 152 ? 29.976 22.882 -5.060 1.00 51.97 152 PRO A CA 1
ATOM 1153 C C . PRO A 1 152 ? 28.607 23.199 -4.465 1.00 51.97 152 PRO A C 1
ATOM 1155 O O . PRO A 1 152 ? 27.707 23.673 -5.161 1.00 51.97 152 PRO A O 1
ATOM 1158 N N . ALA A 1 153 ? 28.458 22.902 -3.173 1.00 50.53 153 ALA A N 1
ATOM 1159 C CA . ALA A 1 153 ? 27.280 23.264 -2.409 1.00 50.53 153 ALA A CA 1
ATOM 1160 C C . ALA A 1 153 ? 27.006 24.752 -2.634 1.00 50.53 153 ALA A C 1
ATOM 1162 O O . ALA A 1 153 ? 27.879 25.585 -2.382 1.00 50.53 153 ALA A O 1
ATOM 1163 N N . ALA A 1 154 ? 25.812 25.068 -3.137 1.00 53.25 154 ALA A N 1
ATOM 1164 C CA . ALA A 1 154 ? 25.338 26.436 -3.190 1.00 53.25 154 ALA A CA 1
ATOM 1165 C C . ALA A 1 154 ? 25.534 27.056 -1.800 1.00 53.25 154 ALA A C 1
ATOM 1167 O O . ALA A 1 154 ? 25.044 26.515 -0.805 1.00 53.25 154 ALA A O 1
ATOM 1168 N N . GLU A 1 155 ? 26.303 28.143 -1.739 1.00 49.41 155 GLU A N 1
ATOM 1169 C CA . GLU A 1 155 ? 26.464 28.949 -0.537 1.00 49.41 155 GLU A CA 1
ATOM 1170 C C . GLU A 1 155 ? 25.067 29.384 -0.084 1.00 49.41 155 GLU A C 1
ATOM 1172 O O . GLU A 1 155 ? 24.422 30.237 -0.692 1.00 49.41 155 GLU A O 1
ATOM 1177 N N . LEU A 1 156 ? 24.559 28.728 0.959 1.00 54.62 156 LEU A N 1
ATOM 1178 C CA . LEU A 1 156 ? 23.399 29.200 1.691 1.00 54.62 156 LEU A CA 1
ATOM 1179 C C . LEU A 1 156 ? 23.834 30.482 2.391 1.00 54.62 156 LEU A C 1
ATOM 1181 O O . LEU A 1 156 ? 24.589 30.437 3.365 1.00 54.62 156 LEU A O 1
ATOM 1185 N N . GLU A 1 157 ? 23.383 31.618 1.864 1.00 59.28 157 GLU A N 1
ATOM 1186 C CA . GLU A 1 157 ? 23.534 32.897 2.542 1.00 59.28 157 GLU A CA 1
ATOM 1187 C C . GLU A 1 157 ? 22.991 32.792 3.979 1.00 59.28 157 GLU A C 1
ATOM 1189 O O . GLU A 1 157 ? 21.949 32.162 4.209 1.00 59.28 157 GLU A O 1
ATOM 1194 N N . PRO A 1 158 ? 23.695 33.362 4.973 1.00 49.62 158 PRO A N 1
ATOM 1195 C CA . PRO A 1 158 ? 23.279 33.280 6.361 1.00 49.62 158 PRO A CA 1
ATOM 1196 C C . PRO A 1 158 ? 21.933 33.981 6.531 1.00 49.62 158 PRO A C 1
ATOM 1198 O O . PRO A 1 158 ? 21.791 35.166 6.236 1.00 49.62 158 PRO A O 1
ATOM 1201 N N . ALA A 1 159 ? 20.952 33.231 7.032 1.00 52.59 159 ALA A N 1
ATOM 1202 C CA . ALA A 1 159 ? 19.666 33.761 7.444 1.00 52.59 159 ALA A CA 1
ATOM 1203 C C . ALA A 1 159 ? 19.885 34.932 8.414 1.00 52.59 159 ALA A C 1
ATOM 1205 O O . ALA A 1 159 ? 20.381 34.744 9.528 1.00 52.59 159 ALA A O 1
ATOM 1206 N N . GLU A 1 160 ? 19.526 36.139 7.976 1.00 50.81 160 GLU A N 1
ATOM 1207 C CA . GLU A 1 160 ? 19.421 37.298 8.852 1.00 50.81 160 GLU A CA 1
ATOM 1208 C C . GLU A 1 160 ? 18.502 36.946 10.024 1.00 50.81 160 GLU A C 1
ATOM 1210 O O . GLU A 1 160 ? 17.352 36.527 9.851 1.00 50.81 160 GLU A O 1
ATOM 1215 N N . ALA A 1 161 ? 19.044 37.103 11.229 1.00 51.16 161 ALA A N 1
ATOM 1216 C CA . ALA A 1 161 ? 18.323 36.978 12.478 1.00 51.16 161 ALA A CA 1
ATOM 1217 C C . ALA A 1 161 ? 17.144 37.960 12.481 1.00 51.16 161 ALA A C 1
ATOM 1219 O O . ALA A 1 161 ? 17.319 39.166 12.651 1.00 51.16 161 ALA A O 1
ATOM 1220 N N . ARG A 1 162 ? 15.928 37.442 12.292 1.00 43.66 162 ARG A N 1
ATOM 1221 C CA . ARG A 1 162 ? 14.717 38.179 12.644 1.00 43.66 162 ARG A CA 1
ATOM 1222 C C . ARG A 1 162 ? 14.537 38.094 14.151 1.00 43.66 162 ARG A C 1
ATOM 1224 O O . ARG A 1 162 ? 14.250 37.028 14.684 1.00 43.66 162 ARG A O 1
ATOM 1231 N N . GLU A 1 163 ? 14.756 39.237 14.789 1.00 49.28 163 GLU A N 1
ATOM 1232 C CA . GLU A 1 163 ? 14.481 39.514 16.194 1.00 49.28 163 GLU A CA 1
ATOM 1233 C C . GLU A 1 163 ? 13.062 39.070 16.578 1.00 49.28 163 GLU A C 1
ATOM 1235 O O . GLU A 1 163 ? 12.082 39.397 15.900 1.00 49.28 163 GLU A O 1
ATOM 1240 N N . GLU A 1 164 ? 12.962 38.319 17.674 1.00 53.12 164 GLU A N 1
ATOM 1241 C CA . GLU A 1 164 ? 11.699 38.054 18.353 1.00 53.12 164 GLU A CA 1
ATOM 1242 C C . GLU A 1 164 ? 11.153 39.354 18.955 1.00 53.12 164 GLU A C 1
ATOM 1244 O O . GLU A 1 164 ? 11.881 40.043 19.673 1.00 53.12 164 GLU A O 1
ATOM 1249 N N . PRO A 1 165 ? 9.869 39.688 18.765 1.00 51.69 165 PRO A N 1
ATOM 1250 C CA . PRO A 1 165 ? 9.185 40.534 19.719 1.00 51.69 165 PRO A CA 1
ATOM 1251 C C . PRO A 1 165 ? 8.650 39.667 20.864 1.00 51.69 165 PRO A C 1
ATOM 1253 O O . PRO A 1 165 ? 7.675 38.925 20.714 1.00 51.69 165 PRO A O 1
ATOM 1256 N N . GLU A 1 166 ? 9.302 39.810 22.018 1.00 55.75 166 GLU A N 1
ATOM 1257 C CA . GLU A 1 166 ? 8.768 39.486 23.338 1.00 55.75 166 GLU A CA 1
ATOM 1258 C C . GLU A 1 166 ? 7.300 39.941 23.436 1.00 55.75 166 GLU A C 1
ATOM 1260 O O . GLU A 1 166 ? 6.973 41.104 23.186 1.00 55.75 166 GLU A O 1
ATOM 1265 N N . SER A 1 167 ? 6.395 39.036 23.810 1.00 51.56 167 SER A N 1
ATOM 1266 C CA . SER A 1 167 ? 5.082 39.433 24.322 1.00 51.56 167 SER A CA 1
ATOM 1267 C C . SER A 1 167 ? 4.725 38.615 25.561 1.00 51.56 167 SER A C 1
ATOM 1269 O O . SER A 1 167 ? 4.570 37.397 25.527 1.00 51.56 167 SER A O 1
ATOM 1271 N N . ASP A 1 168 ? 4.686 39.370 26.657 1.00 55.38 168 ASP A N 1
ATOM 1272 C CA . ASP A 1 168 ? 4.436 39.052 28.060 1.00 55.38 168 ASP A CA 1
ATOM 1273 C C . ASP A 1 168 ? 3.441 37.916 28.379 1.00 55.38 168 ASP A C 1
ATOM 1275 O O . ASP A 1 168 ? 2.358 37.831 27.789 1.00 55.38 168 ASP A O 1
ATOM 1279 N N . PRO A 1 169 ? 3.713 37.127 29.439 1.00 54.06 169 PRO A N 1
ATOM 1280 C CA . PRO A 1 169 ? 2.706 36.330 30.116 1.00 54.06 169 PRO A CA 1
ATOM 1281 C C . PRO A 1 169 ? 1.896 37.222 31.077 1.00 54.06 169 PRO A C 1
ATOM 1283 O O . PRO A 1 169 ? 2.469 37.976 31.853 1.00 54.06 169 PRO A O 1
ATOM 1286 N N . PHE A 1 170 ? 0.571 37.044 31.091 1.00 47.16 170 PHE A N 1
ATOM 1287 C CA . PHE A 1 170 ? -0.449 37.737 31.907 1.00 47.16 170 PHE A CA 1
ATOM 1288 C C . PHE A 1 170 ? -1.064 39.014 31.315 1.00 47.16 170 PHE A C 1
ATOM 1290 O O . PHE A 1 170 ? -0.656 40.127 31.617 1.00 47.16 170 PHE A O 1
ATOM 1297 N N . THR A 1 171 ? -2.229 38.852 30.683 1.00 48.53 171 THR A N 1
ATOM 1298 C CA . THR A 1 171 ? -3.428 39.603 31.094 1.00 48.53 171 THR A CA 1
ATOM 1299 C C . THR A 1 171 ? -4.666 38.714 30.972 1.00 48.53 171 THR A C 1
ATOM 1301 O O . THR A 1 171 ? -5.041 38.256 29.898 1.00 48.53 171 THR A O 1
ATOM 1304 N N . MET A 1 172 ? -5.289 38.450 32.122 1.00 47.09 172 MET A N 1
ATOM 1305 C CA . MET A 1 172 ? -6.687 38.041 32.219 1.00 47.09 172 MET A CA 1
ATOM 1306 C C . MET A 1 172 ? -7.561 39.117 31.572 1.00 47.09 172 MET A C 1
ATOM 1308 O O . MET A 1 172 ? -7.371 40.299 31.857 1.00 47.09 172 MET A O 1
ATOM 1312 N N . ASN A 1 173 ? -8.574 38.719 30.805 1.00 49.22 173 ASN A N 1
ATOM 1313 C CA . ASN A 1 173 ? -9.825 39.461 30.842 1.00 49.22 173 ASN A CA 1
ATOM 1314 C C . ASN A 1 173 ? -11.008 38.525 30.596 1.00 49.22 173 ASN A C 1
ATOM 1316 O O . ASN A 1 173 ? -11.205 37.997 29.502 1.00 49.22 173 ASN A O 1
ATOM 1320 N N . ASP A 1 174 ? -11.766 38.325 31.669 1.00 49.81 174 ASP A N 1
ATOM 1321 C CA . ASP A 1 174 ? -13.121 37.804 31.681 1.00 49.81 174 ASP A CA 1
ATOM 1322 C C . ASP A 1 174 ? -13.998 38.556 30.680 1.00 49.81 174 ASP A C 1
ATOM 1324 O O . ASP A 1 174 ? -14.008 39.785 30.683 1.00 49.81 174 ASP A O 1
ATOM 1328 N N . THR A 1 175 ? -14.823 37.847 29.909 1.00 51.50 175 THR A N 1
ATOM 1329 C CA . THR A 1 175 ? -16.194 38.295 29.606 1.00 51.50 175 THR A CA 1
ATOM 1330 C C . THR A 1 175 ? -17.051 37.090 29.209 1.00 51.50 175 THR A C 1
ATOM 1332 O O . THR A 1 175 ? -16.949 36.553 28.109 1.00 51.50 175 THR A O 1
ATOM 1335 N N . ILE A 1 176 ? -17.924 36.685 30.130 1.00 47.75 176 ILE A N 1
ATOM 1336 C CA . ILE A 1 176 ? -19.109 35.855 29.884 1.00 47.75 176 ILE A CA 1
ATOM 1337 C C . ILE A 1 176 ? -20.136 36.708 29.119 1.00 47.75 176 ILE A C 1
ATOM 1339 O O . ILE A 1 176 ? -20.395 37.831 29.557 1.00 47.75 176 ILE A O 1
ATOM 1343 N N . PRO A 1 177 ? -20.814 36.199 28.076 1.00 58.59 177 PRO A N 1
ATOM 1344 C CA . PRO A 1 177 ? -22.099 36.738 27.673 1.00 58.59 177 PRO A CA 1
ATOM 1345 C C . PRO A 1 177 ? -23.228 35.851 28.203 1.00 58.59 177 PRO A C 1
ATOM 1347 O O . PRO A 1 177 ? -23.405 34.701 27.805 1.00 58.59 177 PRO A O 1
ATOM 1350 N N . THR A 1 178 ? -23.998 36.422 29.120 1.00 48.44 178 THR A N 1
ATOM 1351 C CA . THR A 1 178 ? -25.367 36.027 29.440 1.00 48.44 178 THR A CA 1
ATOM 1352 C C . THR A 1 178 ? -26.262 36.352 28.245 1.00 48.44 178 THR A C 1
ATOM 1354 O O . THR A 1 178 ? -26.244 37.497 27.792 1.00 48.44 178 THR A O 1
ATOM 1357 N N . LEU A 1 179 ? -27.050 35.379 27.783 1.00 49.56 179 LEU A N 1
ATOM 1358 C CA . LEU A 1 179 ? -28.474 35.491 27.420 1.00 49.56 179 LEU A CA 1
ATOM 1359 C C . LEU A 1 179 ? -29.033 34.102 27.090 1.00 49.56 179 LEU A C 1
ATOM 1361 O O . LEU A 1 179 ? -28.444 33.420 26.225 1.00 49.56 179 LEU A O 1
#

pLDDT: mean 73.86, std 19.78, range [38.16, 95.94]

Secondary structure (DSSP, 8-state):
----------HHHHHHHHHHHHHTT---HHHHHHHH------SSHHHHHHHHHHHHHHHHHHHHHHHHHHHHHHHHHHHHHHHHHHHHHHHHHHHHHHHHHHHHHHHHHHHHHHHT--HHHHS---------------GGGGPPPP--PPPPPP--------------S----------

Foldseek 3Di:
DDPPPDPDDDLVVLLVVLCVLLCPLPDLPVLVCQLPDQDQQDDDPVRVVVRVVSNVVSVVSSVVSVVSSVVSNVSSVVSNVVSVVVVVVVVVVVVVVCVVVVVVVVVLVVCCVVVVHDSCRVVDPPPPPPPPCPVDDDPPVPDDPDDDDPDPPDPPDDPDDDDDDDDDDDDDDDDDDDD

Organism: NCBI:txid2714351

Sequence (179 aa):
MAGSDRTHIDPEAVRSAAGDIGGLLSDMSPFQKCASAETKAGNFETATWLEDVVHNRQTSLLEHATHVKLVLGNIDDSLKGVSDTLEQTDDTNCKQLDRVVGHEVNVLKVDSYNSGKTAKEVTGTPTWDNQEYDGKSSEFDNAPPPTFEPEPAAELEPAEAREEPESDPFTMNDTIPTL

Radius of gyration: 35.19 Å; chains: 1; bounding box: 73×65×92 Å